Protein AF-A0A1F7BWR6-F1 (afdb_monomer_lite)

pLDDT: mean 90.13, s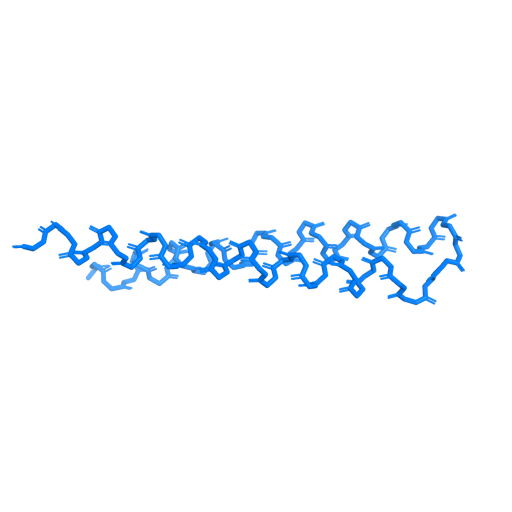td 8.72, range [48.72, 96.94]

Secondary structure (DSSP, 8-state):
-HHHHHHHHHHHHHHHHHHHHHHHHHHHHHHHT-TTHHHHHHHHHHHHHHHHHHHHHHHHHHHT-

Sequence (65 aa):
MLSLELAWNLGFIIALPVVIFGFGGAYLDKYLETSPLFVLIGFALAVIISGIGVYRKVKAIETSK

Radius of gyration: 14.99 Å; chains: 1; bounding box: 40×17×39 Å

Foldseek 3Di:
DVVVVVVVQLCCLQVVQLCCQQVVQVVVCVVVVVPPVSNVVSNVVSVVSSVVVVVVVVVVVVVVD

Structure (mmCIF, N/CA/C/O backbone):
data_AF-A0A1F7BWR6-F1
#
_entry.id   AF-A0A1F7BWR6-F1
#
loop_
_atom_site.group_PDB
_atom_site.id
_atom_site.t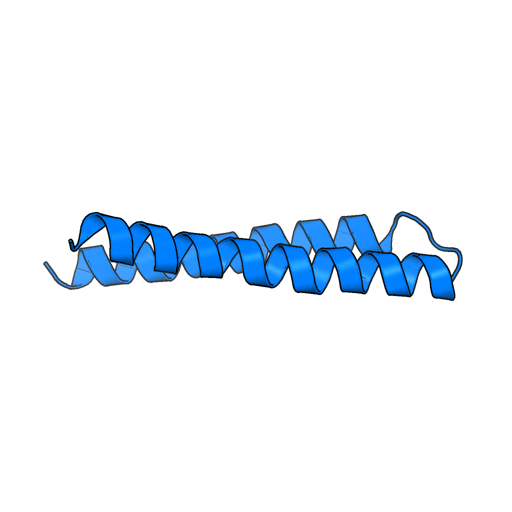ype_symbol
_atom_site.label_atom_id
_atom_site.label_alt_id
_atom_site.label_comp_id
_atom_site.label_asym_id
_atom_site.label_entity_id
_atom_site.label_seq_id
_atom_site.pdbx_PDB_ins_code
_atom_site.Cartn_x
_atom_site.Cartn_y
_atom_site.Cartn_z
_atom_site.occupancy
_atom_site.B_iso_or_equiv
_atom_site.auth_seq_id
_atom_site.auth_comp_id
_atom_site.auth_asym_id
_atom_site.auth_atom_id
_atom_site.pdbx_PDB_model_num
ATOM 1 N N . MET A 1 1 ? -25.129 8.767 6.898 1.00 63.38 1 MET A N 1
ATOM 2 C CA . MET A 1 1 ? -23.927 9.580 6.594 1.00 63.38 1 MET A CA 1
ATOM 3 C C . MET A 1 1 ? -22.646 8.926 7.116 1.00 63.38 1 MET A C 1
ATOM 5 O O . MET A 1 1 ? -21.723 8.785 6.330 1.00 63.38 1 MET A O 1
ATOM 9 N N . LEU A 1 2 ? -22.615 8.420 8.357 1.00 77.38 2 LEU A N 1
ATOM 10 C CA . LEU A 1 2 ? -21.436 7.769 8.965 1.00 77.38 2 LEU A CA 1
ATOM 11 C C . LEU A 1 2 ? -20.826 6.605 8.148 1.00 77.38 2 LEU A C 1
ATOM 13 O O . LEU A 1 2 ? -19.612 6.467 8.055 1.00 77.38 2 LEU A O 1
ATOM 17 N N . SER A 1 3 ? -21.663 5.777 7.519 1.00 82.06 3 SER A N 1
ATOM 18 C CA . SER A 1 3 ? -21.230 4.628 6.708 1.00 82.06 3 SER A CA 1
ATOM 19 C C . SER A 1 3 ? -20.497 5.023 5.420 1.00 82.06 3 SER A C 1
ATOM 21 O O . SER A 1 3 ? -19.585 4.314 5.001 1.00 82.06 3 SER A O 1
ATOM 23 N N . LEU A 1 4 ? -20.854 6.161 4.816 1.00 86.69 4 LEU A N 1
ATOM 24 C CA . LEU A 1 4 ? -20.204 6.657 3.601 1.00 86.69 4 LEU A CA 1
ATOM 25 C C . LEU A 1 4 ? -18.818 7.231 3.909 1.00 86.69 4 LEU A C 1
ATOM 27 O O . LEU A 1 4 ? -17.862 6.957 3.190 1.00 86.69 4 LEU A O 1
ATOM 31 N N . GLU A 1 5 ? -18.695 7.974 5.009 1.00 88.12 5 GLU A N 1
ATOM 32 C CA . GLU A 1 5 ? -17.412 8.503 5.473 1.00 88.12 5 GLU A CA 1
ATOM 33 C C . GLU A 1 5 ? -16.434 7.374 5.822 1.00 88.12 5 GLU A C 1
ATOM 35 O O . GLU A 1 5 ? -15.255 7.439 5.470 1.00 88.12 5 GLU A O 1
ATOM 40 N N . LEU A 1 6 ? -16.932 6.298 6.444 1.00 86.62 6 LEU A N 1
ATOM 41 C CA . LEU A 1 6 ? -16.131 5.113 6.743 1.00 86.62 6 LEU A CA 1
ATOM 42 C C . LEU A 1 6 ? -15.627 4.430 5.468 1.00 86.62 6 LEU A C 1
ATOM 44 O O . LEU A 1 6 ? -14.441 4.116 5.364 1.00 86.62 6 LEU A O 1
ATOM 48 N N . ALA A 1 7 ? -16.523 4.232 4.496 1.00 88.19 7 ALA A N 1
ATOM 49 C CA . ALA A 1 7 ? -16.184 3.635 3.210 1.00 88.19 7 ALA A CA 1
ATOM 50 C C . ALA A 1 7 ? -15.135 4.471 2.465 1.00 88.19 7 ALA A C 1
ATOM 52 O O . ALA A 1 7 ? -14.180 3.916 1.930 1.00 88.19 7 ALA A O 1
ATOM 53 N N . TRP A 1 8 ? -15.259 5.801 2.495 1.00 90.88 8 TRP A N 1
ATOM 54 C CA . TRP A 1 8 ? -14.281 6.708 1.899 1.00 90.88 8 TRP A CA 1
ATOM 55 C C . TRP A 1 8 ? -12.919 6.626 2.596 1.00 90.88 8 TRP A C 1
ATOM 57 O O . TRP A 1 8 ? -11.893 6.487 1.936 1.00 90.88 8 TRP A O 1
ATOM 67 N N . ASN A 1 9 ? -12.894 6.633 3.933 1.00 89.81 9 ASN A N 1
ATOM 68 C CA . ASN A 1 9 ? -11.655 6.531 4.710 1.00 89.81 9 ASN A CA 1
ATOM 69 C C . ASN A 1 9 ? -10.908 5.218 4.421 1.00 89.81 9 ASN A C 1
ATOM 71 O O . ASN A 1 9 ? -9.705 5.226 4.170 1.00 89.81 9 ASN A O 1
ATOM 75 N N . LEU A 1 10 ? -11.627 4.091 4.437 1.00 90.62 10 LEU A N 1
ATOM 76 C CA . LEU A 1 10 ? -11.058 2.773 4.147 1.00 90.62 10 LEU A CA 1
ATOM 77 C C . LEU A 1 10 ? -10.628 2.655 2.682 1.00 90.62 10 LEU A C 1
ATOM 79 O O . LEU A 1 10 ? -9.547 2.140 2.404 1.00 90.62 10 LEU A O 1
ATOM 83 N N . GLY A 1 11 ? -11.430 3.189 1.758 1.00 92.19 11 GLY A N 1
ATOM 84 C CA . GLY A 1 11 ? -11.100 3.249 0.338 1.00 92.19 11 GLY A CA 1
ATOM 85 C C . GLY A 1 11 ? -9.789 3.990 0.085 1.00 92.19 11 GLY A C 1
ATOM 86 O O . GLY A 1 11 ? -8.934 3.479 -0.631 1.00 92.19 11 GLY A O 1
ATOM 87 N N . PHE A 1 12 ? -9.572 5.136 0.737 1.00 93.81 12 PHE A N 1
ATOM 88 C CA . PHE A 1 12 ? -8.311 5.879 0.639 1.00 93.81 12 PHE A CA 1
ATOM 89 C C . PHE A 1 12 ? -7.117 5.130 1.232 1.00 93.81 12 PHE A C 1
ATOM 91 O O . PHE A 1 12 ? -6.040 5.152 0.638 1.00 93.81 12 PHE A O 1
ATOM 98 N N . ILE A 1 13 ? -7.300 4.438 2.362 1.00 93.81 13 ILE A N 1
ATOM 99 C CA . ILE A 1 13 ? -6.240 3.633 2.993 1.00 93.81 13 ILE A CA 1
ATOM 100 C C . ILE A 1 13 ? -5.729 2.534 2.050 1.00 93.81 13 ILE A C 1
ATOM 102 O O . ILE A 1 13 ? -4.555 2.189 2.127 1.00 93.81 13 ILE A O 1
ATOM 106 N N . ILE A 1 14 ? -6.580 2.007 1.165 1.00 93.44 14 ILE A N 1
ATOM 107 C CA . ILE A 1 14 ? -6.221 0.938 0.222 1.00 93.44 14 ILE A CA 1
ATOM 108 C C . ILE A 1 14 ? -5.767 1.506 -1.128 1.00 93.44 14 ILE A C 1
ATOM 110 O O . ILE A 1 14 ? -4.746 1.089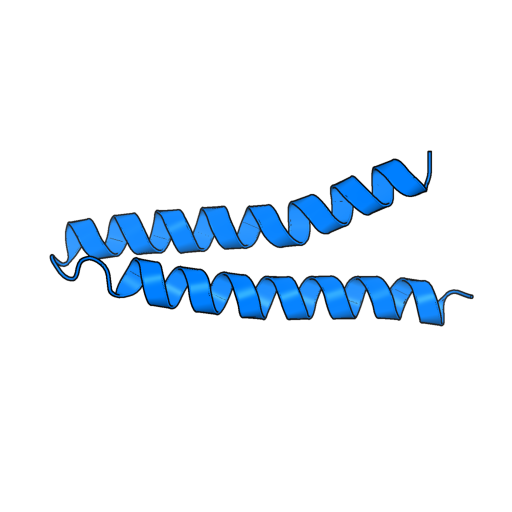 -1.673 1.00 93.44 14 ILE A O 1
ATOM 114 N N . ALA A 1 15 ? -6.504 2.470 -1.682 1.00 95.62 15 ALA A N 1
ATOM 115 C CA . ALA A 1 15 ? -6.220 3.018 -3.005 1.00 95.62 15 ALA A CA 1
ATOM 116 C C . ALA A 1 15 ? -4.877 3.758 -3.043 1.00 95.62 15 ALA A C 1
ATOM 118 O O . ALA A 1 15 ? -4.132 3.626 -4.013 1.00 95.62 15 ALA A O 1
ATOM 119 N N . LEU A 1 16 ? -4.543 4.504 -1.985 1.00 96.06 16 LEU A N 1
ATOM 120 C CA . LEU A 1 16 ? -3.341 5.330 -1.964 1.00 96.06 16 LEU A CA 1
ATOM 121 C C . LEU A 1 16 ? -2.049 4.485 -2.027 1.00 96.06 16 LEU A C 1
ATOM 123 O O . LEU A 1 16 ? -1.241 4.738 -2.922 1.00 96.06 16 LEU A O 1
ATOM 127 N N . PRO A 1 17 ? -1.845 3.446 -1.188 1.00 94.06 17 PRO A N 1
ATOM 128 C CA . PRO A 1 17 ? -0.684 2.567 -1.314 1.00 94.06 17 PRO A CA 1
ATOM 129 C C . PRO A 1 17 ? -0.637 1.825 -2.650 1.00 94.06 17 PRO A C 1
ATOM 131 O O . PRO A 1 17 ? 0.427 1.745 -3.253 1.00 94.06 17 PRO A O 1
ATOM 134 N N . VAL A 1 18 ? -1.768 1.306 -3.141 1.00 95.44 18 VAL A N 1
ATOM 135 C CA . VAL A 1 18 ? -1.798 0.546 -4.403 1.00 95.44 18 VAL A CA 1
ATOM 136 C C . VAL A 1 18 ? -1.377 1.417 -5.584 1.00 95.44 18 VAL A C 1
ATOM 138 O O . VAL A 1 18 ? -0.583 0.977 -6.410 1.00 95.44 18 VAL A O 1
ATOM 141 N N . VAL A 1 19 ? -1.847 2.665 -5.650 1.00 96.38 19 VAL A N 1
ATOM 142 C CA . VAL A 1 19 ? -1.434 3.604 -6.700 1.00 96.38 19 VAL A CA 1
ATOM 143 C C . VAL A 1 19 ? 0.044 3.965 -6.539 1.00 96.38 19 VAL A C 1
ATOM 145 O O . VAL A 1 19 ? 0.805 3.828 -7.491 1.00 96.38 19 VAL A O 1
ATOM 148 N N . ILE A 1 20 ? 0.487 4.366 -5.346 1.00 96.06 20 ILE A N 1
ATOM 149 C CA . ILE A 1 20 ? 1.877 4.800 -5.132 1.00 96.06 20 ILE A CA 1
ATOM 150 C C . ILE A 1 20 ? 2.868 3.666 -5.420 1.00 96.06 20 ILE A C 1
ATOM 152 O O . ILE A 1 20 ? 3.804 3.851 -6.194 1.00 96.06 20 ILE A O 1
ATOM 156 N N . PHE A 1 21 ? 2.668 2.490 -4.828 1.00 95.69 21 PHE A N 1
ATOM 157 C CA . PHE A 1 21 ? 3.597 1.373 -4.982 1.00 95.69 21 PHE A CA 1
ATOM 158 C C . PHE A 1 21 ? 3.418 0.627 -6.303 1.00 95.69 21 PHE A C 1
ATOM 160 O O . PHE A 1 21 ? 4.404 0.154 -6.857 1.00 95.69 21 PHE A O 1
ATOM 167 N N . GLY A 1 22 ? 2.198 0.547 -6.839 1.00 94.62 22 GLY A N 1
ATOM 168 C CA . GLY A 1 22 ? 1.941 -0.066 -8.141 1.00 94.62 22 GLY A CA 1
ATOM 169 C C . GLY A 1 22 ? 2.549 0.749 -9.281 1.00 94.62 22 GLY A C 1
ATOM 170 O O . GLY A 1 22 ? 3.330 0.214 -10.065 1.00 94.62 22 GLY A O 1
ATOM 171 N N . PHE A 1 23 ? 2.265 2.057 -9.347 1.00 94.81 23 PHE A N 1
ATOM 172 C CA . PHE A 1 23 ? 2.868 2.925 -10.364 1.00 94.81 23 PHE A CA 1
ATOM 173 C C . PHE A 1 23 ? 4.356 3.168 -10.109 1.00 94.81 23 PHE A C 1
ATOM 175 O O . PHE A 1 23 ? 5.133 3.181 -11.061 1.00 94.81 23 PHE A O 1
ATOM 182 N N . GLY A 1 24 ? 4.772 3.315 -8.848 1.00 94.88 24 GLY A N 1
ATOM 183 C CA . GLY A 1 24 ? 6.185 3.439 -8.487 1.00 94.88 24 GLY A CA 1
ATOM 184 C C . GLY A 1 24 ? 6.987 2.200 -8.884 1.00 94.88 24 GLY A C 1
ATOM 185 O O . GLY A 1 24 ? 8.038 2.326 -9.508 1.00 94.88 24 GLY A O 1
ATOM 186 N N . GLY A 1 25 ? 6.451 1.008 -8.611 1.00 93.44 25 GLY A N 1
ATOM 187 C CA . GLY A 1 25 ? 7.030 -0.261 -9.041 1.00 93.44 25 GLY A CA 1
ATOM 188 C C . GLY A 1 25 ? 7.090 -0.381 -10.561 1.00 93.44 25 GLY A C 1
ATOM 189 O O . GLY A 1 25 ? 8.133 -0.738 -11.095 1.00 93.44 25 GLY A O 1
ATOM 190 N N . ALA A 1 26 ? 6.023 0.008 -11.270 1.00 93.38 26 ALA A N 1
ATOM 191 C CA . ALA A 1 26 ? 5.978 -0.029 -12.735 1.00 93.38 26 ALA A CA 1
ATOM 192 C C . ALA A 1 26 ? 6.994 0.920 -13.379 1.00 93.38 26 ALA A C 1
ATOM 194 O O . ALA A 1 26 ? 7.629 0.580 -14.378 1.00 93.38 26 ALA A O 1
ATOM 195 N N . TYR A 1 27 ? 7.167 2.109 -12.802 1.00 94.56 27 TYR A N 1
ATOM 196 C CA . TYR A 1 27 ? 8.165 3.068 -13.256 1.00 94.56 27 TYR A CA 1
ATOM 197 C C . TYR A 1 27 ? 9.588 2.531 -13.058 1.00 94.56 27 TYR A C 1
ATOM 199 O O . TYR A 1 27 ? 10.406 2.617 -13.975 1.00 94.56 27 TYR A O 1
ATOM 207 N N . LEU A 1 28 ? 9.870 1.931 -11.896 1.00 92.69 28 LEU A N 1
ATOM 208 C CA . LEU A 1 28 ? 11.177 1.347 -11.596 1.00 92.69 28 LEU A CA 1
ATOM 209 C C . LEU A 1 28 ? 11.483 0.137 -12.484 1.00 92.69 28 LEU A C 1
ATOM 211 O O . LEU A 1 28 ? 12.576 0.047 -13.034 1.00 92.69 28 LEU A O 1
ATOM 215 N N . ASP A 1 29 ? 10.495 -0.735 -12.687 1.00 91.94 29 ASP A N 1
ATOM 216 C CA . ASP A 1 29 ? 10.594 -1.891 -13.578 1.00 91.94 29 ASP A CA 1
ATOM 217 C C . ASP A 1 29 ? 10.921 -1.477 -15.017 1.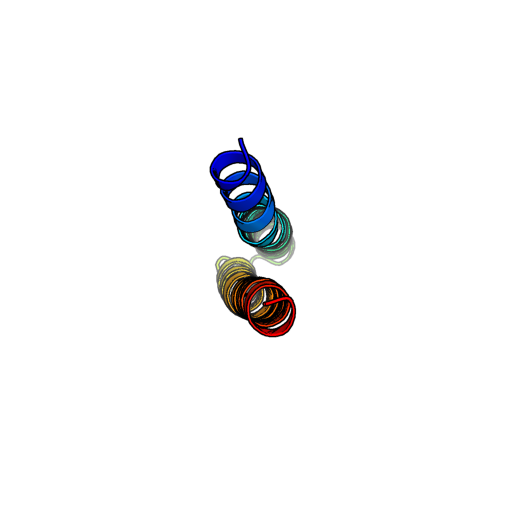00 91.94 29 ASP A C 1
ATOM 219 O O . ASP A 1 29 ? 11.722 -2.136 -15.680 1.00 91.94 29 ASP A O 1
ATOM 223 N N . LYS A 1 30 ? 10.331 -0.372 -15.497 1.00 91.56 30 LYS A N 1
ATOM 224 C CA . LYS A 1 30 ? 10.615 0.179 -16.828 1.00 91.56 30 LYS A CA 1
ATOM 225 C C . LYS A 1 30 ? 12.015 0.788 -16.916 1.00 91.56 30 LYS A C 1
ATOM 227 O O . LYS A 1 30 ? 12.642 0.693 -17.963 1.00 91.56 30 LYS A O 1
ATOM 232 N N . TYR A 1 31 ? 12.485 1.438 -15.852 1.00 92.44 31 TYR A N 1
ATOM 233 C CA . TYR A 1 31 ? 13.798 2.085 -15.836 1.00 92.44 31 TYR A CA 1
ATOM 234 C C . TYR A 1 31 ? 14.952 1.082 -15.696 1.00 92.44 31 TYR A C 1
ATOM 236 O O . TYR A 1 31 ? 16.013 1.283 -16.275 1.00 92.44 31 TYR A O 1
ATOM 244 N N . LEU A 1 32 ? 14.744 0.007 -14.934 1.00 91.94 32 LEU A N 1
ATOM 245 C CA . LEU A 1 32 ? 15.768 -0.990 -14.612 1.00 91.94 32 LEU A CA 1
ATOM 246 C C . LEU A 1 32 ? 15.677 -2.264 -15.467 1.00 91.94 32 LEU A C 1
ATOM 248 O O . LEU A 1 32 ? 16.425 -3.198 -15.206 1.00 91.94 32 LEU A O 1
ATOM 252 N N . GLU A 1 33 ? 14.744 -2.337 -16.423 1.00 88.81 33 GLU A N 1
ATOM 253 C CA . GLU A 1 33 ? 14.473 -3.527 -17.258 1.00 88.81 33 GLU A CA 1
ATOM 254 C C . GLU A 1 33 ? 14.212 -4.813 -16.443 1.00 88.81 33 GLU A C 1
ATOM 256 O O . GLU A 1 33 ? 14.433 -5.932 -16.895 1.00 88.81 33 GLU A O 1
ATOM 261 N N . THR A 1 34 ? 13.706 -4.657 -15.219 1.00 89.75 34 THR A N 1
ATOM 262 C CA . THR A 1 34 ? 13.461 -5.742 -14.243 1.00 89.75 34 THR A CA 1
ATOM 263 C C . THR A 1 34 ? 11.996 -6.170 -14.193 1.00 89.75 34 THR A C 1
ATOM 265 O O . THR A 1 34 ? 11.581 -6.920 -13.308 1.00 89.75 34 THR A O 1
ATOM 268 N N . SER A 1 35 ? 11.202 -5.710 -15.161 1.00 85.56 35 SER A N 1
ATOM 269 C CA . SER A 1 35 ? 9.769 -5.974 -15.230 1.00 85.56 35 SER A CA 1
ATOM 270 C C . SER A 1 35 ? 9.457 -7.480 -15.191 1.00 85.56 35 SER A C 1
ATOM 272 O O . SER A 1 35 ? 10.026 -8.220 -15.998 1.00 85.56 35 SER A O 1
ATOM 274 N N . PRO A 1 36 ? 8.549 -7.962 -14.311 1.00 88.12 36 PRO A N 1
ATOM 275 C CA . PRO A 1 36 ? 7.644 -7.216 -13.421 1.00 88.12 36 PRO A CA 1
ATOM 276 C C . PRO A 1 36 ? 7.987 -7.329 -11.910 1.00 88.12 36 PRO A C 1
ATOM 278 O O . PRO A 1 36 ? 7.085 -7.483 -11.079 1.00 88.12 36 PRO A O 1
ATOM 281 N N . LEU A 1 37 ? 9.269 -7.348 -11.523 1.00 93.06 37 LEU A N 1
ATOM 282 C CA . LEU A 1 37 ? 9.673 -7.607 -10.132 1.00 93.06 37 LEU A CA 1
ATOM 283 C C . LEU A 1 37 ? 9.272 -6.492 -9.158 1.00 93.06 37 LEU A C 1
ATOM 285 O O . LEU A 1 37 ? 8.678 -6.776 -8.114 1.00 93.06 37 LEU A O 1
ATOM 289 N N . PHE A 1 38 ? 9.580 -5.231 -9.463 1.00 92.19 38 PHE A N 1
ATOM 290 C CA . PHE A 1 38 ? 9.284 -4.108 -8.574 1.00 92.19 38 PHE A CA 1
ATOM 291 C C . PHE A 1 38 ? 7.789 -3.808 -8.500 1.00 92.19 38 PHE A C 1
ATOM 293 O O . PHE A 1 38 ? 7.322 -3.388 -7.442 1.00 92.19 38 PHE A O 1
ATOM 300 N N . VAL A 1 39 ? 7.015 -4.078 -9.556 1.00 93.75 39 VAL A N 1
ATOM 301 C CA . VAL A 1 39 ? 5.545 -4.049 -9.489 1.00 93.75 39 VAL A CA 1
ATOM 302 C C . VAL A 1 39 ? 5.029 -5.075 -8.485 1.00 93.75 39 VAL A C 1
ATOM 304 O O . VAL A 1 39 ? 4.218 -4.725 -7.631 1.00 93.75 39 VAL A O 1
ATOM 307 N N . LEU A 1 40 ? 5.507 -6.323 -8.544 1.00 95.44 40 LEU A N 1
ATOM 308 C CA . LEU A 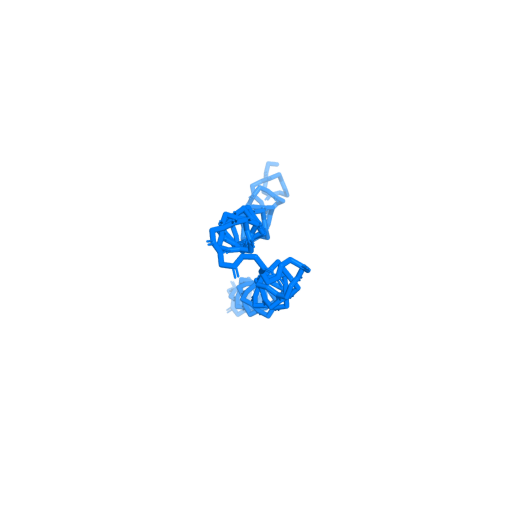1 40 ? 5.095 -7.392 -7.626 1.00 95.44 40 LEU A CA 1
ATOM 309 C C . LEU A 1 40 ? 5.440 -7.065 -6.170 1.00 95.44 40 LEU A C 1
ATOM 311 O O . LEU A 1 40 ? 4.586 -7.178 -5.288 1.00 95.44 40 LEU A O 1
ATOM 315 N N . ILE A 1 41 ? 6.672 -6.612 -5.921 1.00 95.38 41 ILE A N 1
ATOM 316 C CA . ILE A 1 41 ? 7.118 -6.188 -4.587 1.00 95.38 41 ILE A CA 1
ATOM 317 C C . ILE A 1 41 ? 6.299 -4.984 -4.113 1.00 95.38 41 ILE A C 1
ATOM 319 O O . ILE A 1 41 ? 5.831 -4.966 -2.975 1.00 95.38 41 ILE A O 1
ATOM 323 N N . GLY A 1 42 ? 6.074 -4.001 -4.985 1.00 94.75 42 GLY A N 1
ATOM 324 C CA . GLY A 1 42 ? 5.252 -2.834 -4.691 1.00 94.75 42 GLY A CA 1
ATOM 325 C C . GLY A 1 42 ? 3.825 -3.220 -4.307 1.00 94.75 42 GLY A C 1
ATOM 326 O O . GLY A 1 42 ? 3.299 -2.735 -3.307 1.00 94.75 42 GLY A O 1
ATOM 327 N N . PHE A 1 43 ? 3.216 -4.157 -5.030 1.00 95.81 43 PHE A N 1
ATOM 328 C CA . PHE A 1 43 ? 1.877 -4.649 -4.720 1.00 95.81 43 PHE A CA 1
ATOM 329 C C . PHE A 1 43 ? 1.834 -5.404 -3.386 1.00 95.81 43 PHE A C 1
ATOM 331 O O . PHE A 1 43 ? 0.925 -5.188 -2.585 1.00 95.81 43 PHE A O 1
ATOM 338 N N . ALA A 1 44 ? 2.838 -6.240 -3.102 1.00 96.56 44 ALA A N 1
ATOM 339 C CA . ALA A 1 44 ? 2.949 -6.933 -1.820 1.00 96.56 44 ALA A CA 1
ATOM 340 C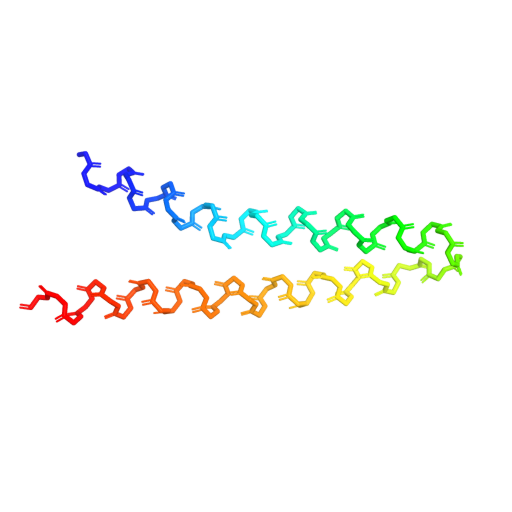 C . ALA A 1 44 ? 3.066 -5.941 -0.649 1.00 96.56 44 ALA A C 1
ATOM 342 O O . ALA A 1 44 ? 2.344 -6.060 0.343 1.00 96.56 44 ALA A O 1
ATOM 343 N N . LEU A 1 45 ? 3.907 -4.910 -0.788 1.00 95.38 45 LEU A N 1
ATOM 344 C CA . LEU A 1 45 ? 4.028 -3.834 0.198 1.00 95.38 45 LEU A CA 1
ATOM 345 C C . LEU A 1 45 ? 2.720 -3.051 0.350 1.00 95.38 45 LEU A C 1
ATOM 347 O O . LEU A 1 45 ? 2.305 -2.774 1.476 1.00 95.38 45 LEU A O 1
ATOM 351 N N . ALA A 1 46 ? 2.036 -2.745 -0.755 1.00 95.75 46 ALA A N 1
ATOM 352 C CA . ALA A 1 46 ? 0.749 -2.061 -0.733 1.00 95.75 46 ALA A CA 1
ATOM 353 C C . ALA A 1 46 ? -0.298 -2.852 0.059 1.00 95.75 46 ALA A C 1
ATOM 355 O O . ALA A 1 46 ? -0.998 -2.265 0.883 1.00 95.75 46 ALA A O 1
ATOM 356 N N . VAL A 1 47 ? -0.377 -4.172 -0.134 1.00 95.88 47 VAL A N 1
ATOM 357 C CA . VAL A 1 47 ? -1.299 -5.047 0.608 1.00 95.88 47 VAL A CA 1
ATOM 358 C C . VAL A 1 47 ? -0.975 -5.049 2.100 1.00 95.88 47 VAL A C 1
ATOM 360 O O . VAL A 1 47 ? -1.880 -4.873 2.915 1.00 95.88 47 VAL A O 1
ATOM 363 N N . ILE A 1 48 ? 0.300 -5.185 2.474 1.00 96.94 48 ILE A N 1
ATOM 364 C CA . ILE A 1 48 ? 0.723 -5.194 3.883 1.00 96.94 48 ILE A CA 1
ATOM 365 C C . ILE A 1 48 ? 0.392 -3.854 4.555 1.00 96.94 48 ILE A C 1
ATOM 367 O O . ILE A 1 48 ? -0.238 -3.827 5.613 1.00 96.94 48 ILE A O 1
ATOM 371 N N . ILE A 1 49 ? 0.766 -2.734 3.931 1.00 95.44 49 ILE A N 1
ATOM 372 C CA . ILE A 1 49 ? 0.538 -1.389 4.475 1.00 95.44 49 ILE A CA 1
ATOM 373 C C . ILE A 1 49 ? -0.960 -1.096 4.583 1.00 95.44 49 ILE A C 1
ATOM 375 O O . ILE A 1 49 ? -1.419 -0.619 5.625 1.00 95.44 49 ILE A O 1
ATOM 379 N N . SER A 1 50 ? -1.731 -1.429 3.546 1.00 94.44 50 SER A N 1
ATOM 380 C CA . SER A 1 50 ? -3.187 -1.259 3.552 1.00 94.44 50 SER A CA 1
ATOM 381 C C . SER A 1 50 ? -3.833 -2.110 4.642 1.00 94.44 50 SER A C 1
ATOM 383 O O . SER A 1 50 ? -4.663 -1.608 5.394 1.00 94.44 50 SER A O 1
ATOM 385 N N . GLY A 1 51 ? -3.414 -3.370 4.793 1.00 94.75 51 GLY A N 1
ATOM 386 C CA . GLY A 1 51 ? -3.911 -4.274 5.831 1.00 94.75 51 GLY A CA 1
ATOM 387 C C . GLY A 1 51 ? -3.655 -3.741 7.240 1.00 94.75 51 GLY A C 1
ATOM 388 O O . GLY A 1 51 ? -4.571 -3.701 8.062 1.00 94.75 51 GLY A O 1
ATOM 389 N N . ILE A 1 52 ? -2.444 -3.240 7.506 1.00 95.25 52 ILE A N 1
ATOM 390 C CA . ILE A 1 52 ? -2.106 -2.597 8.785 1.00 95.25 52 ILE A CA 1
ATOM 391 C C . ILE A 1 52 ? -2.960 -1.340 9.005 1.00 95.25 52 ILE A C 1
ATOM 393 O O . ILE A 1 52 ? -3.476 -1.129 10.105 1.00 95.25 52 ILE A O 1
ATOM 397 N N . GLY A 1 53 ? -3.129 -0.502 7.979 1.00 93.31 53 GLY A N 1
ATOM 398 C CA . GLY A 1 53 ? -3.934 0.718 8.054 1.00 93.31 53 GLY A CA 1
ATOM 399 C C . GLY A 1 53 ? -5.404 0.433 8.366 1.00 93.31 53 GLY A C 1
ATOM 400 O O . GLY A 1 53 ? -5.974 1.042 9.274 1.00 93.31 53 GLY A O 1
ATOM 401 N N . VAL A 1 54 ? -5.994 -0.541 7.671 1.00 93.62 54 VAL A N 1
ATOM 402 C CA . VAL A 1 54 ? -7.370 -0.996 7.899 1.00 93.62 54 VAL A CA 1
ATOM 403 C C . VAL A 1 54 ? -7.510 -1.574 9.304 1.00 93.62 54 VAL A C 1
ATOM 405 O O . VAL A 1 54 ? -8.398 -1.147 10.038 1.00 93.62 54 VAL A O 1
ATOM 408 N N . TYR A 1 55 ? -6.608 -2.465 9.729 1.00 93.19 55 TYR A N 1
ATOM 409 C CA . TYR A 1 55 ? -6.645 -3.057 11.069 1.00 93.19 55 TYR A CA 1
ATOM 410 C C . TYR A 1 55 ? -6.611 -1.992 12.173 1.00 93.19 55 TYR A C 1
ATOM 412 O O . TYR A 1 55 ? -7.435 -2.009 13.088 1.00 93.19 55 TYR A O 1
ATOM 420 N N . ARG A 1 56 ? -5.705 -1.010 12.064 1.00 92.00 56 ARG A N 1
ATOM 421 C CA . ARG A 1 56 ? -5.621 0.107 13.018 1.00 92.00 56 ARG A CA 1
ATOM 422 C C . ARG A 1 56 ? -6.901 0.937 13.038 1.00 92.00 56 ARG A C 1
ATOM 424 O O . ARG A 1 56 ? -7.349 1.314 14.118 1.00 92.00 56 ARG A O 1
ATOM 431 N N . LYS A 1 57 ? -7.493 1.217 11.870 1.00 88.88 57 LYS A N 1
ATOM 432 C CA . LYS A 1 57 ? -8.737 1.990 11.768 1.00 88.88 57 LYS A CA 1
ATOM 433 C C . LYS A 1 57 ? -9.912 1.243 12.400 1.00 88.88 57 LYS A C 1
ATOM 435 O O . LYS A 1 57 ? -10.652 1.842 13.172 1.00 88.88 57 LYS A O 1
ATOM 440 N N . VAL A 1 58 ? -10.046 -0.053 12.122 1.00 89.81 58 VAL A N 1
ATOM 441 C CA . VAL A 1 58 ? -11.099 -0.909 12.692 1.00 89.81 58 VAL A CA 1
ATOM 442 C C . VAL A 1 58 ? -10.957 -1.003 14.211 1.00 89.81 58 VAL A C 1
ATOM 444 O O . VAL A 1 58 ? -11.918 -0.734 14.925 1.00 89.81 58 VAL A O 1
ATOM 447 N N . LYS A 1 59 ? -9.747 -1.267 14.717 1.00 90.00 59 LYS A N 1
ATOM 448 C CA . LYS A 1 59 ? -9.484 -1.337 16.161 1.00 90.00 59 LYS A CA 1
ATOM 449 C C . LYS A 1 59 ? -9.766 -0.015 16.884 1.00 90.00 59 LYS A C 1
ATOM 451 O O . LYS A 1 59 ? -10.263 -0.016 18.008 1.00 90.00 59 LYS A O 1
ATOM 456 N N . ALA A 1 60 ? -9.467 1.119 16.248 1.00 86.62 60 ALA A N 1
ATOM 457 C CA . ALA A 1 60 ? -9.769 2.436 16.806 1.00 86.62 60 ALA A CA 1
ATOM 458 C C . ALA A 1 60 ? -11.282 2.676 16.945 1.00 86.62 60 ALA A C 1
ATOM 460 O O . ALA A 1 60 ? -11.716 3.267 17.928 1.00 86.62 60 ALA A O 1
ATOM 461 N N . ILE A 1 61 ? -12.083 2.187 15.992 1.00 84.00 61 ILE A N 1
ATOM 462 C CA . ILE A 1 61 ? -13.551 2.257 16.057 1.00 84.00 61 ILE A CA 1
ATOM 463 C C . ILE A 1 61 ? -14.086 1.351 17.174 1.00 84.00 61 ILE A C 1
ATOM 465 O O . ILE A 1 61 ? -15.001 1.744 17.889 1.00 84.00 61 ILE A O 1
ATOM 469 N N . GLU A 1 62 ? -13.508 0.160 17.338 1.00 79.81 62 GLU A N 1
ATOM 470 C CA . GLU A 1 62 ? -13.888 -0.796 18.386 1.00 79.81 62 GLU A CA 1
ATOM 471 C C . GLU A 1 62 ? -13.586 -0.271 19.796 1.00 79.81 62 GLU A C 1
ATOM 473 O O . GLU A 1 62 ? -14.428 -0.381 20.676 1.00 79.81 62 GLU A O 1
ATOM 478 N N . THR A 1 63 ? -12.425 0.361 19.996 1.00 74.12 63 THR A N 1
ATOM 479 C CA . THR A 1 63 ? -11.998 0.895 21.307 1.00 74.12 63 THR A CA 1
ATOM 480 C C . THR A 1 63 ? -12.762 2.169 21.709 1.00 74.12 63 THR A C 1
ATOM 482 O O . THR A 1 63 ? -12.709 2.582 22.862 1.00 74.12 63 THR A O 1
ATOM 485 N N . SER A 1 64 ? -13.451 2.822 20.765 1.00 58.69 64 SER A N 1
ATOM 486 C CA . SER A 1 64 ? -14.229 4.046 21.010 1.00 58.69 64 SER A CA 1
ATOM 487 C C . SER A 1 64 ? -15.692 3.782 21.410 1.00 58.69 64 SER A C 1
ATOM 489 O O . SER A 1 64 ? -16.437 4.749 21.592 1.00 58.69 64 SER A O 1
ATOM 491 N N . LYS A 1 65 ? -16.117 2.516 21.497 1.00 48.72 65 LYS A N 1
ATOM 492 C CA . LYS A 1 65 ? -17.406 2.105 22.073 1.00 48.72 65 LYS A CA 1
ATOM 493 C C . LYS A 1 65 ? -17.233 1.707 23.531 1.00 48.72 65 LYS A C 1
ATOM 495 O O . LYS A 1 65 ? -18.186 1.974 24.291 1.00 48.72 65 LYS A O 1
#